Protein AF-A0AAW0WSC7-F1 (afdb_monomer_lite)

InterPro domains:
  IPR002641 Patatin-like phospholipase domain [PF01734] (6-49)
  IPR002641 Patatin-like phospholipase domain [PS51635] (1-52)
  IPR016035 Acyl transferase/acyl hydrolase/lysophospholipase [SSF52151] (2-75)
  IPR033562 Patatin-like phospholipase domain-containing protein [PTHR12406] (1-121)

Radius of gyration: 16.45 Å; chains: 1; bounding box: 35×34×40 Å

Secondary structure (DSSP, 8-state):
-----SSHHHHHHHHHHHT--BTTTBSS--EETTEE---GGGT-S----STT---B-SSSBSSSB-----S-EEEEEEETTEEEEEEHHHHHHHHHHHS---HHHHHHHHHHHHHHHHHHHHT-

Structure (mmCIF, N/CA/C/O backbone):
data_AF-A0AAW0WSC7-F1
#
_entry.id   AF-A0AAW0WSC7-F1
#
loop_
_atom_site.group_PDB
_atom_site.id
_atom_site.type_symbol
_atom_site.label_atom_id
_atom_site.label_alt_id
_atom_site.label_comp_id
_atom_site.label_asym_id
_atom_site.label_entity_id
_atom_site.label_seq_id
_atom_site.pdbx_PDB_ins_code
_atom_site.Cartn_x
_atom_site.Cartn_y
_atom_site.Cartn_z
_atom_site.occupancy
_atom_site.B_iso_or_equiv
_atom_site.auth_seq_id
_atom_site.auth_comp_id
_atom_site.auth_asym_id
_atom_site.auth_atom_id
_atom_site.pdbx_PDB_model_num
ATOM 1 N N . VAL A 1 1 ? 0.058 -4.475 17.454 1.00 79.00 1 VAL A N 1
ATOM 2 C CA . VAL A 1 1 ? -0.761 -5.148 16.422 1.00 79.00 1 VAL A CA 1
ATOM 3 C C . VAL A 1 1 ? -2.050 -5.590 17.089 1.00 79.00 1 VAL A C 1
ATOM 5 O O . VAL A 1 1 ? -1.967 -6.124 18.187 1.00 79.00 1 VAL A O 1
ATOM 8 N N . VAL A 1 2 ? -3.204 -5.282 16.497 1.00 88.19 2 VAL A N 1
ATOM 9 C CA . VAL A 1 2 ? -4.514 -5.774 16.956 1.00 88.19 2 VAL A CA 1
ATOM 10 C C . VAL A 1 2 ? -4.855 -6.972 16.081 1.00 88.19 2 VAL A C 1
ATOM 12 O O . VAL A 1 2 ? -4.827 -6.843 14.863 1.00 88.19 2 VAL A O 1
ATOM 15 N N . SER A 1 3 ? -5.104 -8.129 16.686 1.00 90.00 3 SER A N 1
ATOM 16 C CA . SER A 1 3 ? -5.342 -9.394 15.972 1.00 90.00 3 SER A CA 1
ATOM 17 C C . SER A 1 3 ? -6.642 -10.087 16.379 1.00 90.00 3 SER A C 1
ATOM 19 O O . SER A 1 3 ? -7.000 -11.104 15.797 1.00 90.00 3 SER A O 1
ATOM 21 N N . GLU A 1 4 ? -7.346 -9.548 17.372 1.00 94.31 4 GLU A N 1
ATOM 22 C CA . GLU A 1 4 ? -8.595 -10.089 17.898 1.00 94.31 4 GLU A CA 1
ATOM 23 C C . GLU A 1 4 ? -9.634 -8.971 17.985 1.00 94.31 4 GLU A C 1
ATOM 25 O O . GLU A 1 4 ? -9.323 -7.855 18.407 1.00 94.31 4 GLU A O 1
ATOM 30 N N . TYR A 1 5 ? -10.869 -9.284 17.596 1.00 96.25 5 TYR A N 1
ATOM 31 C CA . TYR A 1 5 ? -11.998 -8.356 17.570 1.00 96.25 5 TYR A CA 1
ATOM 32 C C . TYR A 1 5 ? -13.198 -9.033 18.225 1.00 96.25 5 TYR A C 1
ATOM 34 O O . TYR A 1 5 ? -13.501 -10.188 17.922 1.00 96.25 5 TYR A O 1
ATOM 42 N N . LYS A 1 6 ? -13.895 -8.333 19.122 1.00 95.56 6 LYS A N 1
ATOM 43 C CA . LYS A 1 6 ? -15.028 -8.903 19.869 1.00 95.56 6 LYS A CA 1
ATOM 44 C C . LYS A 1 6 ? -16.299 -8.953 19.034 1.00 95.56 6 LYS A C 1
ATOM 46 O O . LYS A 1 6 ? -17.161 -9.793 19.276 1.00 95.56 6 LYS A O 1
ATOM 51 N N . THR A 1 7 ? -16.437 -8.035 18.080 1.00 97.06 7 THR A N 1
ATOM 52 C CA . THR A 1 7 ? -17.612 -7.918 17.216 1.00 97.06 7 THR A CA 1
ATOM 53 C C . THR A 1 7 ? -17.212 -7.542 15.792 1.00 97.06 7 THR A C 1
ATOM 55 O O . THR A 1 7 ? -16.125 -7.015 15.543 1.00 97.06 7 THR A O 1
ATOM 58 N N . ARG A 1 8 ? -18.131 -7.770 14.846 1.00 96.88 8 ARG A N 1
ATOM 59 C CA . ARG A 1 8 ? -18.000 -7.276 13.468 1.00 96.88 8 ARG A CA 1
ATOM 60 C C . ARG A 1 8 ? -17.843 -5.753 13.428 1.00 96.88 8 ARG A C 1
ATOM 62 O O . ARG A 1 8 ? -17.050 -5.257 12.639 1.00 96.88 8 ARG A O 1
ATOM 69 N N . ASP A 1 9 ? -18.567 -5.030 14.276 1.00 96.56 9 ASP A N 1
ATOM 70 C CA . ASP A 1 9 ? -18.508 -3.566 14.308 1.00 96.56 9 ASP A CA 1
ATOM 71 C C . ASP A 1 9 ? -17.142 -3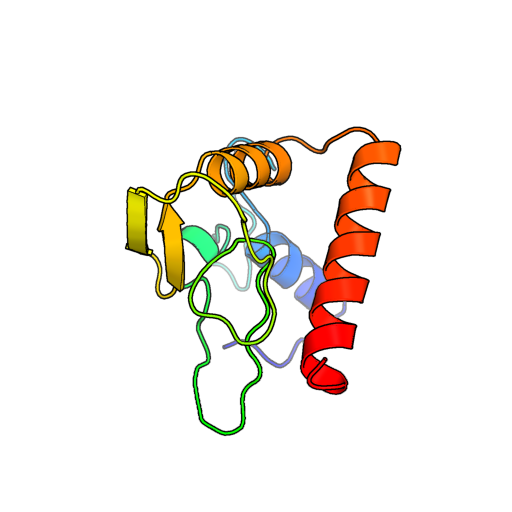.066 14.784 1.00 96.56 9 ASP A C 1
ATOM 73 O O . ASP A 1 9 ? -16.612 -2.113 14.219 1.00 96.56 9 ASP A O 1
ATOM 77 N N . GLU A 1 10 ? -16.530 -3.740 15.764 1.00 96.06 10 GLU A N 1
ATOM 78 C CA . GLU A 1 10 ? -15.169 -3.426 16.206 1.00 96.06 10 GLU A CA 1
ATOM 79 C C . GLU A 1 10 ? -14.149 -3.665 15.077 1.00 96.06 10 GLU A C 1
ATOM 81 O O . GLU A 1 10 ? -13.283 -2.822 14.846 1.00 96.06 10 GLU A O 1
ATOM 86 N N . LEU A 1 11 ? -14.284 -4.760 14.317 1.00 96.56 11 LEU A N 1
ATOM 87 C CA . LEU A 1 11 ? -13.452 -5.017 13.134 1.00 96.56 11 LEU A CA 1
ATOM 88 C C . LEU A 1 11 ? -13.624 -3.930 12.063 1.00 96.56 11 LEU A C 1
ATOM 90 O O . LEU A 1 11 ? -12.634 -3.424 11.539 1.00 96.56 11 LEU A O 1
ATOM 94 N N . LEU A 1 12 ? -14.864 -3.546 11.748 1.00 96.19 12 LEU A N 1
ATOM 95 C CA . LEU A 1 12 ? -15.139 -2.493 10.766 1.00 96.19 12 LEU A CA 1
ATOM 96 C C . LEU A 1 12 ? -14.562 -1.146 11.214 1.00 96.19 12 LEU A C 1
ATOM 98 O O . LEU A 1 12 ? -13.965 -0.442 10.404 1.00 96.19 12 LEU A O 1
ATOM 102 N N . GLN A 1 13 ? -14.675 -0.803 12.499 1.00 96.06 13 GLN A N 1
ATOM 103 C CA . GLN A 1 13 ? -14.050 0.400 13.054 1.00 96.06 13 GLN A CA 1
ATOM 104 C C . GLN A 1 13 ? -12.526 0.367 12.920 1.00 96.06 13 GLN A C 1
ATOM 106 O O . GLN A 1 13 ? -11.935 1.365 12.513 1.00 96.06 13 GLN A O 1
ATOM 111 N N . ALA A 1 14 ? -11.891 -0.772 13.213 1.00 96.00 14 ALA A N 1
ATOM 112 C CA . ALA A 1 14 ? -10.454 -0.932 13.019 1.00 96.00 14 ALA A CA 1
ATOM 113 C C . ALA A 1 14 ? -10.057 -0.763 11.546 1.00 96.00 14 ALA A C 1
ATOM 115 O O . ALA A 1 14 ? -9.113 -0.034 11.257 1.00 96.00 14 ALA A O 1
ATOM 116 N N . MET A 1 15 ? -10.800 -1.377 10.618 1.00 94.81 15 MET A N 1
ATOM 117 C CA . MET A 1 15 ? -10.550 -1.242 9.180 1.00 94.81 15 MET A CA 1
ATOM 118 C C . MET A 1 15 ? -10.684 0.204 8.705 1.00 94.81 15 MET A C 1
ATOM 120 O O . MET A 1 15 ? -9.798 0.684 8.006 1.00 94.81 15 MET A O 1
ATOM 124 N N . LEU A 1 16 ? -11.728 0.922 9.136 1.00 95.19 16 LEU A N 1
ATOM 125 C CA . LEU A 1 16 ? -11.887 2.345 8.826 1.00 95.19 16 LEU A CA 1
ATOM 126 C C . LEU A 1 16 ? -10.704 3.164 9.345 1.00 95.19 16 LEU A C 1
ATOM 128 O O . LEU A 1 16 ? -10.210 4.025 8.633 1.00 95.19 16 LEU A O 1
ATOM 132 N N . CYS A 1 17 ? -10.218 2.892 10.559 1.00 95.19 17 CYS A N 1
ATOM 133 C CA . CYS A 1 17 ? -9.015 3.535 11.087 1.00 95.19 17 CYS A CA 1
ATOM 134 C C . CYS A 1 17 ? -7.761 3.231 10.254 1.00 95.19 17 CYS A C 1
ATOM 136 O O . CYS A 1 17 ? -6.924 4.117 10.100 1.00 95.19 17 CYS A O 1
ATOM 138 N N . CYS A 1 18 ? -7.629 2.011 9.726 1.00 93.50 18 CYS A N 1
ATOM 139 C CA . CYS A 1 18 ? -6.472 1.594 8.937 1.00 93.50 18 CYS A CA 1
ATOM 140 C C . CYS A 1 18 ? -6.372 2.285 7.576 1.00 93.50 18 CYS A C 1
ATOM 142 O O . CYS A 1 18 ? -5.248 2.449 7.126 1.00 93.50 18 CYS A O 1
ATOM 144 N N . CYS A 1 19 ? -7.495 2.681 6.964 1.00 92.88 19 CYS A N 1
ATOM 145 C CA . CYS A 1 19 ? -7.541 3.294 5.630 1.00 92.88 19 CYS A CA 1
ATOM 146 C C . CYS A 1 19 ? -8.013 4.762 5.617 1.00 92.88 19 CYS A C 1
ATOM 148 O O . CYS A 1 19 ? -8.380 5.292 4.566 1.00 92.88 19 CYS A O 1
ATOM 150 N N . PHE A 1 20 ? -8.067 5.433 6.777 1.00 95.44 20 PHE A N 1
ATOM 151 C CA . PHE A 1 20 ? -8.546 6.816 6.851 1.00 95.44 20 PHE A CA 1
ATOM 152 C C . PHE A 1 20 ? -7.443 7.816 6.507 1.00 95.44 20 PHE A C 1
ATOM 154 O O . PHE A 1 20 ? -6.598 8.143 7.346 1.00 95.44 20 PHE A O 1
ATOM 161 N N . LEU A 1 21 ? -7.509 8.372 5.302 1.00 93.00 21 LEU A N 1
ATOM 162 C CA . LEU A 1 21 ? -6.628 9.436 4.835 1.00 93.00 21 LEU A CA 1
ATOM 163 C C . LEU A 1 21 ? -7.328 10.794 5.014 1.00 93.00 21 LEU A C 1
ATOM 165 O O . LEU A 1 21 ? -8.315 11.067 4.320 1.00 93.00 21 LEU A O 1
ATOM 169 N N . PRO A 1 22 ? -6.864 11.670 5.930 1.00 91.12 22 PRO A N 1
ATOM 170 C CA . PRO A 1 22 ? -7.465 12.987 6.116 1.00 91.12 22 PRO A CA 1
ATOM 171 C C . PRO A 1 22 ? -7.514 13.782 4.807 1.00 91.12 22 PRO A C 1
ATOM 173 O O . PRO A 1 22 ? -6.536 13.847 4.070 1.00 91.12 22 PRO A O 1
ATOM 176 N N . GLY A 1 23 ? -8.662 14.395 4.522 1.00 90.62 23 GLY A N 1
ATOM 177 C CA . GLY A 1 23 ? -8.904 15.135 3.279 1.00 90.62 23 GLY A CA 1
ATOM 178 C C . GLY A 1 23 ? -9.435 14.282 2.122 1.00 90.62 23 GLY A C 1
ATOM 179 O O . GLY A 1 23 ? -10.227 14.801 1.341 1.00 90.62 23 GLY A O 1
ATOM 180 N N . VAL A 1 24 ? -9.094 12.988 2.053 1.00 91.19 24 VAL A N 1
ATOM 181 C CA . VAL A 1 24 ? -9.675 12.039 1.081 1.00 91.19 24 VAL A CA 1
ATOM 182 C C . VAL A 1 24 ? -10.909 11.361 1.674 1.00 91.19 24 VAL A C 1
ATOM 184 O O . VAL A 1 24 ? -12.000 11.438 1.119 1.00 91.19 24 VAL A O 1
ATOM 187 N N . SER A 1 25 ? -10.761 10.743 2.847 1.00 92.06 25 SER A N 1
ATOM 188 C CA . SER A 1 25 ? -11.841 10.021 3.535 1.00 92.06 25 SER A CA 1
ATOM 189 C C . SER A 1 25 ? -12.770 10.947 4.335 1.00 92.06 25 SER A C 1
ATOM 191 O O . SER A 1 25 ? -13.878 10.559 4.699 1.00 92.06 25 SER A O 1
ATOM 193 N N . GLY A 1 26 ? -12.317 12.167 4.644 1.00 92.94 26 GLY A N 1
ATOM 194 C CA . GLY A 1 26 ? -13.033 13.163 5.447 1.00 92.94 26 GLY A CA 1
ATOM 195 C C . GLY A 1 26 ? -12.119 13.902 6.431 1.00 92.94 26 GLY A C 1
ATOM 196 O O . GLY A 1 26 ? -10.896 13.768 6.391 1.00 92.94 26 GLY A O 1
ATOM 197 N N . PHE A 1 27 ? -12.716 14.687 7.334 1.00 92.81 27 PHE A N 1
ATOM 198 C CA . PHE A 1 27 ? -11.979 15.504 8.318 1.00 92.81 27 PHE A CA 1
ATOM 199 C C . PHE A 1 27 ? -12.104 15.008 9.765 1.00 92.81 27 PHE A C 1
ATOM 201 O O . PHE A 1 27 ? -11.269 15.327 10.611 1.00 92.81 27 PHE A O 1
ATOM 208 N N . SER A 1 28 ? -13.134 14.218 10.067 1.00 94.44 28 SER A N 1
ATOM 209 C CA . SER A 1 28 ? -13.366 13.672 11.404 1.00 94.44 28 SER A CA 1
ATOM 210 C C . SER A 1 28 ? -12.705 12.306 11.535 1.00 94.44 28 SER A C 1
ATOM 212 O O . SER A 1 28 ? -13.216 11.324 11.005 1.00 94.44 28 SER A O 1
ATOM 214 N N . LEU A 1 29 ? -11.578 12.250 12.251 1.00 95.00 29 LEU A N 1
ATOM 215 C CA . LEU A 1 29 ? -10.831 11.005 12.441 1.00 95.00 29 LEU A CA 1
ATOM 216 C C . LEU A 1 29 ? -11.692 9.921 13.118 1.00 95.00 29 LEU A C 1
ATOM 218 O O . LEU A 1 29 ? -12.311 10.201 14.157 1.00 95.00 29 LEU A O 1
ATOM 222 N N . PRO A 1 30 ? -11.689 8.682 12.598 1.00 95.75 30 PRO A N 1
ATOM 223 C CA . PRO A 1 30 ? -12.374 7.565 13.224 1.00 95.75 30 PRO A CA 1
ATOM 224 C C . PRO A 1 30 ? -11.709 7.203 14.553 1.00 95.75 30 PRO A C 1
ATOM 226 O O . PRO A 1 30 ? -10.526 7.464 14.793 1.00 95.75 30 PRO A O 1
ATOM 229 N N . THR A 1 31 ? -12.503 6.609 15.442 1.00 95.88 31 THR A N 1
ATOM 230 C CA . THR A 1 31 ? -12.063 6.198 16.776 1.00 95.88 31 THR A CA 1
ATOM 231 C C . THR A 1 31 ? -12.133 4.687 16.908 1.00 95.88 31 THR A C 1
ATOM 233 O O . THR A 1 31 ? -13.166 4.088 16.623 1.00 95.88 31 THR A O 1
ATOM 236 N N . PHE A 1 32 ? -11.059 4.096 17.418 1.00 96.25 32 PHE A N 1
ATOM 237 C CA . PHE A 1 32 ? -10.983 2.690 17.784 1.00 96.25 32 PHE A CA 1
ATOM 238 C C . PHE A 1 32 ? -10.518 2.593 19.241 1.00 96.25 32 PHE A C 1
ATOM 240 O O . PHE A 1 32 ? -9.555 3.249 19.633 1.00 96.25 32 PHE A O 1
ATOM 247 N N . GLN A 1 33 ? -11.242 1.849 20.082 1.00 93.94 33 GLN A N 1
ATOM 248 C CA . GLN A 1 33 ? -10.913 1.667 21.509 1.00 93.94 33 GLN A CA 1
ATOM 249 C C . GLN A 1 33 ? -10.599 2.985 22.264 1.00 93.94 33 GLN A C 1
ATOM 251 O O . GLN A 1 33 ? -9.678 3.068 23.076 1.00 93.94 33 GLN A O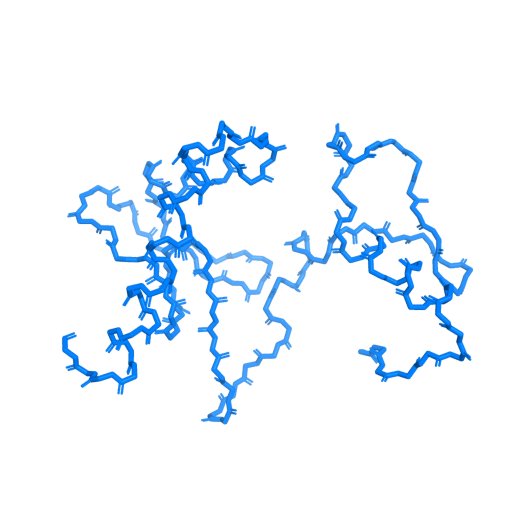 1
ATOM 256 N N . GLY A 1 34 ? -11.365 4.046 21.976 1.00 94.00 34 GLY A N 1
ATOM 257 C CA . GLY A 1 34 ? -11.243 5.356 22.631 1.00 94.00 34 GLY A CA 1
ATOM 258 C C . GLY A 1 34 ? -10.099 6.246 22.130 1.00 94.00 34 GLY A C 1
ATOM 259 O O . GLY A 1 34 ? -9.883 7.322 22.685 1.00 94.00 34 GLY A O 1
ATOM 260 N N . ARG A 1 35 ? -9.369 5.839 21.085 1.00 95.38 35 ARG A N 1
ATOM 261 C CA . ARG A 1 35 ? -8.293 6.626 20.466 1.00 95.38 35 ARG A CA 1
ATOM 262 C C . ARG A 1 35 ? -8.619 6.949 19.014 1.00 95.38 35 ARG A C 1
ATOM 264 O O . ARG A 1 35 ? -9.212 6.132 18.317 1.00 95.38 35 ARG A O 1
ATOM 271 N N . ARG A 1 36 ? -8.231 8.145 18.566 1.00 95.31 36 ARG A N 1
ATOM 272 C CA . ARG A 1 36 ? -8.376 8.569 17.167 1.00 95.31 36 ARG A CA 1
ATOM 273 C C . ARG A 1 36 ? -7.200 8.067 16.344 1.00 95.31 36 ARG A C 1
ATOM 275 O O . ARG A 1 36 ? -6.063 8.166 16.805 1.00 95.31 36 ARG A O 1
ATOM 282 N N . TYR A 1 37 ? -7.486 7.586 15.142 1.00 95.12 37 TYR A N 1
ATOM 283 C CA . TYR A 1 37 ? -6.486 7.036 14.233 1.00 95.12 37 TYR A CA 1
ATOM 284 C C . TYR A 1 37 ? -6.600 7.648 12.840 1.00 95.12 37 TYR A C 1
ATOM 286 O O . TYR A 1 37 ? -7.655 8.137 12.439 1.00 95.12 37 TYR A O 1
ATOM 294 N N . LEU A 1 38 ? -5.476 7.600 12.142 1.00 93.94 38 LEU A N 1
ATOM 295 C CA . LEU A 1 38 ? -5.295 7.893 10.729 1.00 93.94 38 LEU A CA 1
ATOM 296 C C . LEU A 1 38 ? -4.568 6.702 10.099 1.00 93.94 38 LEU A C 1
ATOM 298 O O . LEU A 1 38 ? -3.989 5.889 10.829 1.00 93.94 38 LEU A O 1
ATOM 302 N N . ASP A 1 39 ? -4.609 6.623 8.774 1.00 94.19 39 ASP A N 1
ATOM 303 C CA . ASP A 1 39 ? -3.979 5.565 7.989 1.00 94.19 39 ASP A CA 1
ATOM 304 C C . ASP A 1 39 ? -2.513 5.323 8.400 1.00 94.19 39 ASP A C 1
ATOM 306 O O . ASP A 1 39 ? -1.706 6.247 8.561 1.00 94.19 39 ASP A O 1
ATOM 310 N N . GLY A 1 40 ? -2.167 4.048 8.594 1.00 92.12 40 GLY A N 1
ATOM 311 C CA . GLY A 1 40 ? -0.856 3.635 9.095 1.00 92.12 40 GLY A CA 1
ATOM 312 C C . GLY A 1 40 ? 0.304 3.961 8.152 1.00 92.12 40 GLY A C 1
ATOM 313 O O . GLY A 1 40 ? 1.440 4.080 8.620 1.00 92.12 40 GLY A O 1
ATOM 314 N N . GLY A 1 41 ? 0.036 4.173 6.864 1.00 90.06 41 GLY A N 1
ATOM 315 C CA . GLY A 1 41 ? 1.024 4.457 5.831 1.00 90.06 41 GLY A CA 1
ATOM 316 C C . GLY A 1 41 ? 1.800 5.752 6.045 1.00 90.06 41 GLY A C 1
ATOM 317 O O . GLY A 1 41 ? 2.935 5.861 5.588 1.00 90.06 41 GLY A O 1
ATOM 318 N N . MET A 1 42 ? 1.265 6.687 6.837 1.00 84.62 42 MET A N 1
ATOM 319 C CA . MET A 1 42 ? 1.968 7.909 7.256 1.00 84.62 42 MET A CA 1
ATOM 320 C C . MET A 1 42 ? 2.909 7.708 8.458 1.00 84.62 42 MET A C 1
ATOM 322 O O . MET A 1 42 ? 3.477 8.671 8.973 1.00 84.62 42 MET A O 1
ATOM 326 N N . SER A 1 43 ? 3.058 6.480 8.962 1.00 90.75 43 SER A N 1
ATOM 327 C CA . SER A 1 43 ? 3.912 6.184 10.120 1.00 90.75 43 SER A CA 1
ATOM 328 C C . SER A 1 43 ? 4.746 4.918 9.936 1.00 90.75 43 SER A C 1
ATOM 330 O O . SER A 1 43 ? 5.965 4.957 10.094 1.00 90.75 43 SER A O 1
ATOM 332 N N . ASN A 1 44 ? 4.112 3.802 9.582 1.00 90.75 44 ASN A N 1
ATOM 333 C CA . ASN A 1 44 ? 4.741 2.498 9.433 1.00 90.75 44 ASN A CA 1
ATOM 334 C C . ASN A 1 44 ? 3.951 1.661 8.414 1.00 90.75 44 ASN A C 1
ATOM 336 O O . ASN A 1 44 ? 3.110 0.848 8.798 1.00 90.75 44 ASN A O 1
ATOM 340 N N . ASN A 1 45 ? 4.213 1.882 7.124 1.00 91.25 45 ASN A N 1
ATOM 341 C CA . ASN A 1 45 ? 3.469 1.256 6.028 1.00 91.25 45 ASN A CA 1
ATOM 342 C C . ASN A 1 45 ? 3.794 -0.237 5.859 1.00 91.25 45 ASN A C 1
ATOM 344 O O . ASN A 1 45 ? 2.959 -1.006 5.402 1.00 91.25 45 ASN A O 1
ATOM 348 N N . MET A 1 46 ? 4.996 -0.662 6.267 1.00 89.75 46 MET A N 1
ATOM 349 C CA . MET A 1 46 ? 5.452 -2.057 6.192 1.00 89.75 46 MET A CA 1
ATOM 350 C C . MET A 1 46 ? 5.919 -2.565 7.562 1.00 89.75 46 MET A C 1
ATOM 352 O O . MET A 1 46 ? 7.117 -2.742 7.794 1.00 89.75 46 MET A O 1
ATOM 356 N N . PRO A 1 47 ? 4.989 -2.800 8.505 1.00 86.31 47 PRO A N 1
ATOM 357 C CA . PRO A 1 47 ? 5.312 -3.091 9.901 1.00 86.31 47 PRO A CA 1
ATOM 358 C C . PRO A 1 47 ? 5.958 -4.462 10.138 1.00 86.31 47 PRO A C 1
ATOM 360 O O . PRO A 1 47 ? 6.497 -4.688 11.221 1.00 86.31 47 PRO A O 1
ATOM 363 N N . LEU A 1 48 ? 5.905 -5.374 9.164 1.00 85.25 48 LEU A N 1
ATOM 364 C CA . LEU A 1 48 ? 6.442 -6.730 9.259 1.00 85.25 48 LEU A CA 1
ATOM 365 C C . LEU A 1 48 ? 7.471 -6.959 8.149 1.00 85.25 48 LEU A C 1
ATOM 367 O O . LEU A 1 48 ? 7.162 -6.784 6.974 1.00 85.25 48 LEU A O 1
ATOM 371 N N . LYS A 1 49 ? 8.682 -7.376 8.529 1.00 82.12 49 LYS A N 1
ATOM 372 C CA . LYS A 1 49 ? 9.764 -7.787 7.623 1.00 82.12 49 LYS A CA 1
ATOM 373 C C . LYS A 1 49 ? 10.471 -9.002 8.222 1.00 82.12 49 LYS A C 1
ATOM 375 O O . LYS A 1 49 ? 10.655 -9.057 9.439 1.00 82.12 49 LYS A O 1
ATOM 380 N N . GLY A 1 50 ? 10.848 -9.976 7.399 1.00 87.12 50 GLY A N 1
ATOM 381 C CA . GLY A 1 50 ? 11.535 -11.181 7.861 1.00 87.12 50 GLY A CA 1
ATOM 382 C C . GLY A 1 50 ? 11.643 -12.260 6.782 1.00 87.12 50 GLY A C 1
ATOM 383 O O . GLY A 1 50 ? 10.978 -12.156 5.759 1.00 87.12 50 GLY A O 1
ATOM 384 N N . PRO A 1 51 ? 12.443 -13.316 7.017 1.00 88.75 51 PRO A N 1
ATOM 385 C CA . PRO A 1 51 ? 12.734 -14.349 6.015 1.00 88.75 51 PRO A CA 1
ATOM 386 C C . PRO A 1 51 ? 11.516 -15.192 5.606 1.00 88.75 51 PRO A C 1
ATOM 388 O O . PRO A 1 51 ? 11.539 -15.824 4.558 1.00 88.75 51 PRO A O 1
ATOM 391 N N . ASN A 1 52 ? 10.457 -15.197 6.421 1.00 92.50 52 ASN A N 1
ATOM 392 C CA . ASN A 1 52 ? 9.218 -15.938 6.165 1.00 92.50 52 ASN A CA 1
ATOM 393 C C . ASN A 1 52 ? 8.044 -15.002 5.828 1.00 92.50 52 ASN A C 1
ATOM 395 O O . ASN A 1 52 ? 6.886 -15.404 5.941 1.00 92.50 52 ASN A O 1
ATOM 399 N N . THR A 1 53 ? 8.328 -13.744 5.492 1.00 93.00 53 THR A N 1
ATOM 400 C CA . THR A 1 53 ? 7.316 -12.729 5.199 1.00 93.00 53 THR A CA 1
ATOM 401 C C . THR A 1 53 ? 7.461 -12.303 3.751 1.00 93.00 53 THR A C 1
ATOM 403 O O . THR A 1 53 ? 8.510 -11.798 3.373 1.00 93.00 53 THR A O 1
ATOM 406 N N . LEU A 1 54 ? 6.392 -12.468 2.977 1.00 94.31 54 LEU A N 1
ATOM 407 C CA . LEU A 1 54 ? 6.303 -11.962 1.613 1.00 94.31 54 LEU A CA 1
ATOM 408 C C . LEU A 1 54 ? 5.831 -10.505 1.633 1.00 94.31 54 LEU A C 1
ATOM 410 O O . LEU A 1 54 ? 4.796 -10.198 2.231 1.00 94.31 54 LEU A O 1
ATOM 414 N N . SER A 1 55 ? 6.577 -9.617 0.987 1.00 94.69 55 SER A N 1
ATOM 415 C CA . SER A 1 55 ? 6.237 -8.203 0.846 1.00 94.69 55 SER A CA 1
ATOM 416 C C . SER A 1 55 ? 5.586 -7.914 -0.507 1.00 94.69 55 SER A C 1
ATOM 418 O O . SER A 1 55 ? 6.084 -8.313 -1.554 1.00 94.69 55 SER A O 1
ATOM 420 N N . ILE A 1 56 ? 4.450 -7.217 -0.480 1.00 95.31 56 ILE A N 1
ATOM 421 C CA . ILE A 1 56 ? 3.681 -6.872 -1.679 1.00 95.31 56 ILE A CA 1
ATOM 422 C C . ILE A 1 56 ? 3.405 -5.378 -1.641 1.00 95.31 56 ILE A C 1
ATOM 424 O O . ILE A 1 56 ? 2.960 -4.866 -0.611 1.00 95.31 56 ILE A O 1
ATOM 428 N N . ASN A 1 57 ? 3.654 -4.683 -2.747 1.00 94.69 57 ASN A N 1
ATOM 429 C CA . ASN A 1 57 ? 3.387 -3.258 -2.841 1.00 94.69 57 ASN A CA 1
ATOM 430 C C . ASN A 1 57 ? 2.879 -2.867 -4.233 1.00 94.69 57 ASN A C 1
ATOM 432 O O . ASN A 1 57 ? 3.339 -3.384 -5.243 1.00 94.69 57 ASN A O 1
ATOM 436 N N . ALA A 1 58 ? 1.932 -1.929 -4.281 1.00 93.81 58 ALA A N 1
ATOM 437 C CA . ALA A 1 58 ? 1.432 -1.366 -5.533 1.00 93.81 58 ALA A CA 1
ATOM 438 C C . ALA A 1 58 ? 2.411 -0.356 -6.160 1.00 93.81 58 ALA A C 1
ATOM 440 O O . ALA A 1 58 ? 2.223 0.050 -7.301 1.00 93.81 58 ALA A O 1
ATOM 441 N N . PHE A 1 59 ? 3.432 0.067 -5.416 1.00 94.62 59 PHE A N 1
ATOM 442 C CA . PHE A 1 59 ? 4.488 0.969 -5.862 1.00 94.62 59 PHE A CA 1
ATOM 443 C C . PHE A 1 59 ? 5.777 0.197 -6.139 1.00 94.62 59 PHE A C 1
ATOM 445 O O . PHE A 1 59 ? 6.124 -0.703 -5.375 1.00 94.62 59 PHE A O 1
ATOM 452 N N . ALA A 1 60 ? 6.515 0.595 -7.175 1.00 94.94 60 ALA A N 1
ATOM 453 C CA . ALA A 1 60 ? 7.848 0.065 -7.444 1.00 94.94 60 ALA A CA 1
ATOM 454 C C . ALA A 1 60 ? 8.809 0.416 -6.293 1.00 94.94 60 ALA A C 1
ATOM 456 O O . ALA A 1 60 ? 8.773 1.535 -5.765 1.00 94.94 60 ALA A O 1
ATOM 457 N N . GLY A 1 61 ? 9.661 -0.520 -5.881 1.00 93.81 61 GLY A N 1
ATOM 458 C CA . GLY A 1 61 ? 10.554 -0.340 -4.736 1.00 93.81 61 GLY A CA 1
ATOM 459 C C . GLY A 1 61 ? 11.246 -1.629 -4.313 1.00 93.81 61 GLY A C 1
ATOM 460 O O . GLY A 1 61 ? 11.354 -2.576 -5.085 1.00 93.81 61 GLY A O 1
ATOM 461 N N . GLU A 1 62 ? 11.695 -1.677 -3.060 1.00 92.81 62 GLU A N 1
ATOM 462 C CA . GLU A 1 62 ? 12.350 -2.863 -2.494 1.00 92.81 62 GLU A CA 1
ATOM 463 C C . GLU A 1 62 ? 11.316 -3.810 -1.864 1.00 92.81 62 GLU A C 1
ATOM 465 O O . GLU A 1 62 ? 11.187 -3.891 -0.636 1.00 92.81 62 GLU A O 1
ATOM 470 N N . PHE A 1 63 ? 10.558 -4.510 -2.712 1.00 94.06 63 PHE A N 1
ATOM 471 C CA . PHE A 1 63 ? 9.560 -5.507 -2.308 1.00 94.06 63 PHE A CA 1
ATOM 472 C C . PHE A 1 63 ? 9.702 -6.791 -3.127 1.00 94.06 63 PHE A C 1
ATOM 474 O O . PHE A 1 63 ? 10.274 -6.784 -4.212 1.00 94.06 63 PHE A O 1
ATOM 481 N N . ASP A 1 64 ? 9.168 -7.894 -2.608 1.00 94.56 64 ASP A N 1
ATOM 482 C CA . ASP A 1 64 ? 9.177 -9.184 -3.303 1.00 94.56 64 ASP A CA 1
ATOM 483 C C . ASP A 1 64 ? 8.257 -9.163 -4.532 1.00 94.56 64 ASP A C 1
ATOM 485 O O . ASP A 1 64 ? 8.608 -9.686 -5.585 1.00 94.56 64 ASP A O 1
ATOM 489 N N . ILE A 1 65 ? 7.075 -8.554 -4.388 1.00 96.25 65 ILE A N 1
ATOM 490 C CA . ILE A 1 65 ? 6.089 -8.383 -5.458 1.00 96.25 65 ILE A CA 1
ATOM 491 C C . ILE A 1 65 ? 5.732 -6.902 -5.555 1.00 96.25 65 ILE A C 1
ATOM 493 O O . ILE A 1 65 ? 5.055 -6.356 -4.678 1.00 96.25 65 ILE A O 1
ATOM 497 N N . CYS A 1 66 ? 6.165 -6.259 -6.630 1.00 95.56 66 CYS A N 1
ATOM 498 C CA . CYS A 1 66 ? 5.796 -4.894 -6.979 1.00 95.56 66 CYS A CA 1
ATOM 499 C C . CYS A 1 66 ? 5.995 -4.653 -8.482 1.00 95.56 66 CYS A C 1
ATOM 501 O O . CYS A 1 66 ? 6.684 -5.447 -9.126 1.00 95.56 66 CYS A O 1
ATOM 503 N N . PRO A 1 67 ? 5.458 -3.551 -9.033 1.00 94.88 67 PRO A N 1
ATOM 504 C CA . PRO A 1 67 ? 5.709 -3.187 -10.420 1.00 94.88 67 PRO A CA 1
ATOM 505 C C . PRO A 1 67 ? 7.201 -2.993 -10.711 1.00 94.88 67 PRO A C 1
ATOM 507 O O . PRO A 1 67 ? 7.934 -2.430 -9.893 1.00 94.88 67 PRO A O 1
ATOM 510 N N . GLU A 1 68 ? 7.623 -3.390 -11.909 1.00 88.06 68 GLU A N 1
ATOM 511 C CA . GLU A 1 68 ? 8.940 -3.082 -12.467 1.00 88.06 68 GLU A CA 1
ATOM 512 C C . GLU A 1 68 ? 8.796 -1.932 -13.471 1.00 88.06 68 GLU A C 1
ATOM 514 O O . GLU A 1 68 ? 8.238 -2.101 -14.554 1.00 88.06 68 GLU A O 1
ATOM 519 N N . ASP A 1 69 ? 9.249 -0.737 -13.089 1.00 84.56 69 ASP A N 1
ATOM 520 C CA . ASP A 1 69 ? 9.175 0.445 -13.952 1.00 84.56 69 ASP A CA 1
ATOM 521 C C . ASP A 1 69 ? 10.379 0.495 -14.906 1.00 84.56 69 ASP A C 1
ATOM 523 O O . ASP A 1 69 ? 11.531 0.505 -14.470 1.00 84.56 69 ASP A O 1
ATOM 527 N N . ASP A 1 70 ? 10.118 0.577 -16.212 1.00 68.12 70 ASP A N 1
ATOM 528 C CA . ASP A 1 70 ? 11.156 0.474 -17.248 1.00 68.12 70 ASP A CA 1
ATOM 529 C C . ASP A 1 70 ? 11.992 1.761 -17.447 1.00 68.12 70 ASP A C 1
ATOM 531 O O . ASP A 1 70 ? 13.081 1.706 -18.029 1.00 68.12 70 ASP A O 1
ATOM 535 N N . ILE A 1 71 ? 11.499 2.951 -17.058 1.00 62.31 71 ILE A N 1
ATOM 536 C CA . ILE A 1 71 ? 12.037 4.229 -17.568 1.00 62.31 71 ILE A CA 1
ATOM 537 C C . ILE A 1 71 ? 11.986 5.347 -16.503 1.00 62.31 71 ILE A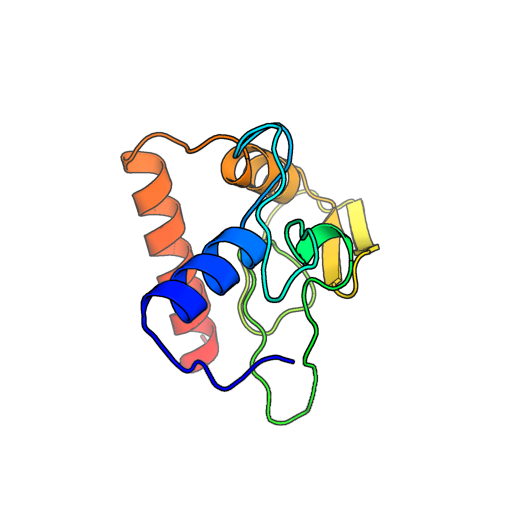 C 1
ATOM 539 O O . ILE A 1 71 ? 10.927 5.691 -16.011 1.00 62.31 71 ILE A O 1
ATOM 543 N N . GLN A 1 72 ? 13.134 5.983 -16.216 1.00 71.62 72 GLN A N 1
ATOM 544 C CA . GLN A 1 72 ? 13.292 7.190 -15.368 1.00 71.62 72 GLN A CA 1
ATOM 545 C C . GLN A 1 72 ? 13.030 7.034 -13.853 1.00 71.62 72 GLN A C 1
ATOM 547 O O . GLN A 1 72 ? 12.236 7.769 -13.264 1.00 71.62 72 GLN A O 1
ATOM 552 N N . SER A 1 73 ? 13.810 6.175 -13.187 1.00 82.56 73 SER A N 1
ATOM 553 C CA . SER A 1 73 ? 14.016 6.296 -11.736 1.00 82.56 73 SER A CA 1
ATOM 554 C C . SER A 1 73 ? 15.076 7.361 -11.406 1.00 82.56 73 SER A C 1
ATOM 556 O O . SER A 1 73 ? 16.138 7.433 -12.029 1.00 82.56 73 SER A O 1
ATOM 558 N N . TYR A 1 74 ? 14.790 8.178 -10.393 1.00 87.12 74 TYR A N 1
ATOM 559 C CA . TYR A 1 74 ? 15.718 9.104 -9.738 1.00 87.12 74 TYR A CA 1
ATOM 560 C C . TYR A 1 74 ? 16.431 8.466 -8.527 1.00 87.12 74 TYR A C 1
ATOM 562 O O . TYR A 1 74 ? 17.177 9.149 -7.823 1.00 87.12 74 TYR A O 1
ATOM 570 N N . GLY A 1 75 ? 16.219 7.167 -8.300 1.00 87.94 75 GLY A N 1
ATOM 571 C CA . GLY A 1 75 ? 16.774 6.371 -7.209 1.00 87.94 75 GLY A CA 1
ATOM 572 C C . GLY A 1 75 ? 15.769 6.076 -6.087 1.00 87.94 75 GLY A C 1
ATOM 573 O O . GLY A 1 75 ? 14.701 6.694 -6.017 1.00 87.94 75 GLY A O 1
ATOM 574 N N . PRO A 1 76 ? 16.114 5.154 -5.173 1.00 92.69 76 PRO A N 1
ATOM 575 C CA . PRO A 1 76 ? 15.243 4.768 -4.074 1.00 92.69 76 PRO A CA 1
ATOM 576 C C . PRO A 1 76 ? 15.161 5.858 -2.999 1.00 92.69 76 PRO A C 1
ATOM 578 O O . PRO A 1 76 ? 16.138 6.545 -2.686 1.00 92.69 76 PRO A O 1
ATOM 581 N N . THR A 1 77 ? 13.994 5.981 -2.370 1.00 92.81 77 THR A N 1
ATOM 582 C CA . THR A 1 77 ? 13.777 6.793 -1.171 1.00 92.81 77 THR A CA 1
ATOM 583 C C . THR A 1 77 ? 13.138 5.958 -0.073 1.00 92.81 77 THR A C 1
ATOM 585 O O . THR A 1 77 ? 12.231 5.167 -0.326 1.00 92.81 77 THR A O 1
ATOM 588 N N . THR A 1 78 ? 13.579 6.158 1.167 1.00 93.94 78 THR A N 1
ATOM 589 C CA . THR A 1 78 ? 13.045 5.437 2.326 1.00 93.94 78 THR A CA 1
ATOM 590 C C . THR A 1 78 ? 12.275 6.388 3.230 1.00 93.94 78 THR A C 1
ATOM 592 O O . THR A 1 78 ? 12.830 7.344 3.770 1.00 93.94 78 THR A O 1
ATOM 595 N N . ALA A 1 79 ? 10.997 6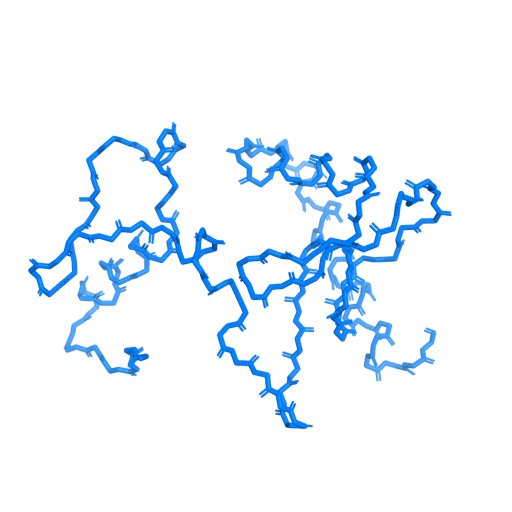.096 3.447 1.00 91.12 79 ALA A N 1
ATOM 596 C CA . ALA A 1 79 ? 10.129 6.823 4.368 1.00 91.12 79 ALA A CA 1
ATOM 597 C C . ALA A 1 79 ? 9.071 5.873 4.942 1.00 91.12 79 ALA A C 1
ATOM 599 O O . ALA A 1 79 ? 8.743 4.868 4.323 1.00 91.12 79 ALA A O 1
ATOM 600 N N . PHE A 1 80 ? 8.540 6.162 6.134 1.00 92.81 80 PHE A N 1
ATOM 601 C CA . PHE A 1 80 ? 7.439 5.395 6.752 1.00 92.81 80 PHE A CA 1
ATOM 602 C C . PHE A 1 80 ? 7.640 3.864 6.753 1.00 92.81 80 PHE A C 1
ATOM 604 O O . PHE A 1 80 ? 6.698 3.095 6.575 1.00 92.81 80 PHE A O 1
ATOM 611 N N . ASN A 1 81 ? 8.886 3.424 6.960 1.00 92.19 81 ASN A N 1
ATOM 612 C CA . ASN A 1 81 ? 9.319 2.023 6.961 1.00 92.19 81 ASN A CA 1
ATOM 613 C C . ASN A 1 81 ? 9.190 1.271 5.614 1.00 92.19 81 ASN A C 1
ATOM 615 O O . ASN A 1 81 ? 9.162 0.041 5.585 1.00 92.19 81 ASN A O 1
ATOM 619 N N . GLN A 1 82 ? 9.188 1.978 4.489 1.00 92.50 82 GLN A N 1
ATOM 620 C CA . GLN A 1 82 ? 9.219 1.395 3.145 1.00 92.50 82 GLN A CA 1
ATOM 621 C C . GLN A 1 82 ? 10.252 2.107 2.263 1.00 92.50 82 GLN A C 1
ATOM 623 O O . GLN A 1 82 ? 10.520 3.290 2.476 1.00 92.50 82 GLN A O 1
ATOM 628 N N . THR A 1 83 ? 10.823 1.386 1.296 1.00 93.88 83 THR A N 1
ATOM 629 C CA . THR A 1 83 ? 11.708 1.950 0.268 1.00 93.88 83 THR A CA 1
ATOM 630 C C . THR A 1 83 ? 10.973 1.918 -1.066 1.00 93.88 83 THR A C 1
ATOM 632 O O . THR A 1 83 ? 10.565 0.847 -1.509 1.00 93.88 83 THR A O 1
ATOM 635 N N . LEU A 1 84 ? 10.782 3.083 -1.677 1.00 94.31 84 LEU A N 1
ATOM 636 C CA . LEU A 1 84 ? 10.080 3.256 -2.949 1.00 94.31 84 LEU A CA 1
ATOM 637 C C . LEU A 1 84 ? 11.032 3.849 -3.980 1.00 94.31 84 LEU A C 1
ATOM 639 O O . LEU A 1 84 ? 11.858 4.695 -3.640 1.00 94.31 84 LEU A O 1
ATOM 643 N N . GLU A 1 85 ? 10.872 3.465 -5.238 1.00 94.38 85 GLU A N 1
ATOM 644 C CA . GLU A 1 85 ? 11.556 4.130 -6.343 1.00 94.38 85 GLU A CA 1
ATOM 645 C C . GLU A 1 85 ? 10.959 5.520 -6.575 1.00 94.38 85 GLU A C 1
ATOM 647 O O . GLU A 1 85 ? 9.739 5.692 -6.668 1.00 94.38 85 GLU A O 1
ATOM 652 N N . MET A 1 86 ? 11.817 6.534 -6.685 1.00 92.50 86 MET A N 1
ATOM 653 C CA . MET A 1 86 ? 11.387 7.862 -7.106 1.00 92.50 86 MET A CA 1
ATOM 654 C C . MET A 1 86 ? 11.252 7.871 -8.627 1.00 92.50 86 MET A C 1
ATOM 656 O O . MET A 1 86 ? 12.224 8.125 -9.328 1.00 92.50 86 MET A O 1
ATOM 660 N N . SER A 1 87 ? 10.053 7.600 -9.137 1.00 93.19 87 SER A N 1
ATOM 661 C CA . SER A 1 87 ? 9.735 7.584 -10.573 1.00 93.19 87 SER A CA 1
ATOM 662 C C . SER A 1 87 ? 8.461 8.379 -10.873 1.00 93.19 87 SER A C 1
ATOM 664 O O . SER A 1 87 ? 7.638 8.636 -9.986 1.00 93.19 87 SER A O 1
ATOM 666 N N . ASN A 1 88 ? 8.279 8.776 -12.135 1.00 92.38 88 ASN A N 1
ATOM 667 C CA . ASN A 1 88 ? 7.036 9.422 -12.574 1.00 92.38 88 ASN A CA 1
ATOM 668 C C . ASN A 1 88 ? 5.849 8.452 -12.485 1.00 92.38 88 ASN A C 1
ATOM 670 O O . ASN A 1 88 ? 4.726 8.854 -12.181 1.00 92.38 88 ASN A O 1
ATOM 674 N N . GLU A 1 89 ? 6.112 7.170 -12.698 1.00 93.31 89 GLU A N 1
ATOM 675 C CA . GLU A 1 89 ? 5.179 6.063 -12.591 1.00 93.31 89 GLU A CA 1
ATOM 676 C C . GLU A 1 89 ? 4.675 5.937 -11.150 1.00 93.31 89 GLU A C 1
ATOM 678 O O . GLU A 1 89 ? 3.466 5.969 -10.924 1.00 93.31 89 GLU A O 1
ATOM 683 N N . ASN A 1 90 ? 5.561 5.916 -10.150 1.00 93.94 90 ASN A N 1
ATOM 684 C CA . ASN A 1 90 ? 5.150 5.901 -8.745 1.00 93.94 90 ASN A CA 1
ATOM 685 C C . ASN A 1 90 ? 4.439 7.185 -8.311 1.00 93.94 90 ASN A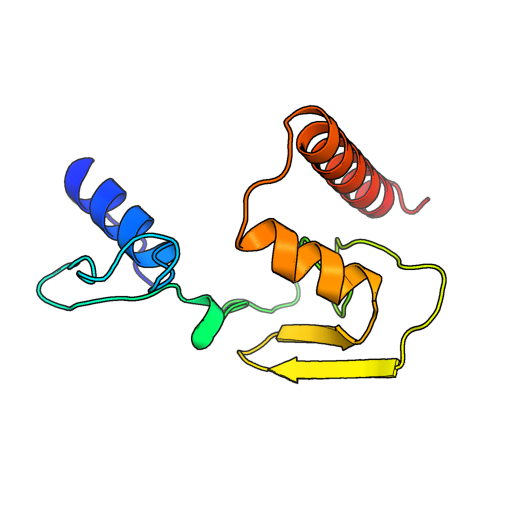 C 1
ATOM 687 O O . ASN A 1 90 ? 3.480 7.111 -7.542 1.00 93.94 90 ASN A O 1
ATOM 691 N N . LEU A 1 91 ? 4.837 8.352 -8.829 1.00 92.69 91 LEU A N 1
ATOM 692 C CA . LEU A 1 91 ? 4.098 9.598 -8.599 1.00 92.69 91 LEU A CA 1
ATOM 693 C C . LEU A 1 91 ? 2.673 9.524 -9.166 1.00 92.69 91 LEU A C 1
ATOM 695 O O . LEU A 1 91 ? 1.722 9.925 -8.491 1.00 92.69 91 LEU A O 1
ATOM 699 N N . ARG A 1 92 ? 2.502 8.961 -10.370 1.00 92.50 92 ARG A N 1
ATOM 700 C CA . ARG A 1 92 ? 1.182 8.700 -10.960 1.00 92.50 92 ARG A CA 1
ATOM 701 C C . ARG A 1 92 ? 0.379 7.732 -10.090 1.00 92.50 92 ARG A C 1
ATOM 703 O O . ARG A 1 92 ? -0.758 8.045 -9.748 1.00 92.50 92 ARG A O 1
ATOM 710 N N . ARG A 1 93 ? 0.957 6.596 -9.687 1.00 93.50 93 ARG A N 1
ATOM 711 C CA . ARG A 1 93 ? 0.294 5.623 -8.795 1.00 93.50 93 ARG A CA 1
ATOM 712 C C . ARG A 1 93 ? -0.127 6.260 -7.474 1.00 93.50 93 ARG A C 1
ATOM 714 O O . ARG A 1 93 ? -1.210 5.975 -6.979 1.00 93.50 93 ARG A O 1
ATOM 721 N N . PHE A 1 94 ? 0.688 7.164 -6.931 1.00 92.75 94 PHE A N 1
ATOM 722 C CA . PHE A 1 94 ? 0.401 7.824 -5.659 1.00 92.75 94 PHE A CA 1
ATOM 723 C C . PHE A 1 94 ? -0.800 8.753 -5.792 1.00 92.75 94 PHE A C 1
ATOM 725 O O . PHE A 1 94 ? -1.696 8.739 -4.953 1.00 92.75 94 PHE A O 1
ATOM 732 N N . TYR A 1 95 ? -0.855 9.515 -6.885 1.00 93.31 95 TYR A N 1
ATOM 733 C CA . TYR A 1 95 ? -2.015 10.335 -7.203 1.00 93.31 95 TYR A CA 1
ATOM 734 C C . TYR A 1 95 ? -3.294 9.492 -7.335 1.00 93.31 95 TYR A C 1
ATOM 736 O O . TYR A 1 95 ? -4.314 9.828 -6.736 1.00 93.31 95 TYR A O 1
ATOM 744 N N . LEU A 1 96 ? -3.222 8.365 -8.047 1.00 92.50 96 LEU A N 1
ATOM 745 C CA . LEU A 1 96 ? -4.360 7.467 -8.276 1.00 92.50 96 LEU A CA 1
ATOM 746 C C . LEU A 1 96 ? -4.792 6.687 -7.024 1.00 92.50 96 LEU A C 1
ATOM 748 O O . LEU A 1 96 ? -5.946 6.287 -6.906 1.00 92.50 96 LEU A O 1
ATOM 752 N N . ALA A 1 97 ? -3.893 6.508 -6.055 1.00 90.38 97 ALA A N 1
ATOM 753 C CA . ALA A 1 97 ? -4.238 5.962 -4.744 1.00 90.38 97 ALA A CA 1
ATOM 754 C C . ALA A 1 97 ? -5.066 6.948 -3.897 1.00 90.38 97 ALA A C 1
ATOM 756 O O . ALA A 1 97 ? -5.839 6.526 -3.039 1.00 90.38 97 ALA A O 1
ATOM 757 N N . LEU A 1 98 ? -4.915 8.259 -4.128 1.00 91.19 98 LEU A N 1
ATOM 758 C CA . LEU A 1 98 ? -5.685 9.304 -3.444 1.00 91.19 98 LEU A CA 1
ATOM 759 C C . LEU A 1 98 ? -6.989 9.640 -4.172 1.00 91.19 98 LEU A C 1
ATOM 761 O O . LEU A 1 98 ? -7.997 9.934 -3.529 1.00 91.19 98 LEU A O 1
ATOM 765 N N . VAL A 1 99 ? -6.959 9.628 -5.505 1.00 89.50 99 VAL A N 1
ATOM 766 C CA . VAL A 1 99 ? -8.098 9.943 -6.368 1.00 89.50 99 VAL A CA 1
ATOM 767 C C . VAL A 1 99 ? -8.422 8.703 -7.197 1.00 89.50 99 VAL A C 1
ATOM 769 O O . VAL A 1 99 ? -7.671 8.407 -8.126 1.00 89.50 99 VAL A O 1
ATOM 772 N N . PRO A 1 100 ? -9.520 7.987 -6.884 1.00 83.19 100 PRO A N 1
ATOM 773 C CA . PRO A 1 100 ? -9.874 6.764 -7.589 1.00 83.19 100 PRO A CA 1
ATOM 774 C C . PRO A 1 100 ? -9.959 6.997 -9.106 1.00 83.19 100 PRO A C 1
ATOM 776 O O . PRO A 1 100 ? -10.691 7.901 -9.526 1.00 83.19 100 PRO A O 1
ATOM 779 N N . PRO A 1 101 ? -9.226 6.219 -9.920 1.00 89.81 101 PRO A N 1
ATOM 780 C CA . PRO A 1 101 ? -9.295 6.326 -11.370 1.00 89.81 101 PRO A CA 1
ATOM 781 C C . PRO A 1 101 ? -10.610 5.766 -11.926 1.00 89.81 101 PRO A C 1
ATOM 783 O O . PRO A 1 101 ? -11.438 5.203 -11.203 1.00 89.81 101 PRO A O 1
ATOM 786 N N . GLU A 1 102 ? -10.800 5.914 -13.237 1.00 94.06 102 GLU A N 1
ATOM 787 C CA . GLU A 1 102 ? -11.909 5.275 -13.945 1.00 94.06 102 GLU A CA 1
ATOM 788 C C . GLU A 1 102 ? -11.803 3.737 -13.874 1.00 94.06 102 GLU A C 1
ATOM 790 O O . GLU A 1 102 ? -10.697 3.201 -13.751 1.00 94.06 102 GLU A O 1
ATOM 795 N N . PRO A 1 103 ? -12.930 3.002 -13.962 1.00 94.38 103 PRO A N 1
ATOM 796 C CA . PRO A 1 103 ? -12.936 1.541 -13.848 1.00 94.38 103 PRO A CA 1
ATOM 797 C C . PRO A 1 103 ? -11.956 0.829 -14.788 1.00 94.38 103 PRO A C 1
ATOM 799 O O . PRO A 1 103 ? -11.263 -0.086 -14.357 1.00 94.38 103 PRO A O 1
ATOM 802 N N . ASP A 1 104 ? -11.834 1.298 -16.030 1.00 95.19 104 ASP A N 1
ATOM 803 C CA . ASP A 1 104 ? -10.930 0.704 -17.021 1.00 95.19 104 ASP A CA 1
ATOM 804 C C . ASP A 1 104 ? -9.460 0.777 -16.574 1.00 95.19 104 ASP A C 1
ATOM 806 O O . ASP A 1 104 ? -8.674 -0.137 -16.814 1.00 95.19 104 ASP A O 1
ATOM 810 N N . GLU A 1 105 ? -9.072 1.847 -15.878 1.00 92.12 105 GLU A N 1
ATOM 811 C CA . GLU A 1 105 ? -7.726 1.985 -15.326 1.00 92.12 105 GLU A CA 1
ATOM 812 C C . GLU A 1 105 ? -7.535 1.129 -14.061 1.00 92.12 105 GLU A C 1
ATOM 814 O O . GLU A 1 105 ? -6.453 0.575 -13.854 1.00 92.12 105 GLU A O 1
ATOM 819 N N . LEU A 1 106 ? -8.580 0.933 -13.247 1.00 92.75 106 LEU A N 1
ATOM 820 C CA . LEU A 1 106 ? -8.538 -0.031 -12.138 1.00 92.75 106 LEU A CA 1
ATOM 821 C C . LEU A 1 106 ? -8.313 -1.467 -12.636 1.00 92.75 106 LEU A C 1
ATOM 823 O O . LEU A 1 106 ? -7.534 -2.203 -12.025 1.00 92.75 106 LEU A O 1
ATOM 827 N N . ASP A 1 107 ? -8.929 -1.850 -13.755 1.00 95.06 107 ASP A N 1
ATOM 828 C CA . ASP A 1 107 ? -8.743 -3.172 -14.367 1.00 95.06 107 ASP A CA 1
ATOM 829 C C . ASP A 1 107 ? -7.303 -3.385 -14.859 1.00 95.06 107 ASP A C 1
ATOM 831 O O . ASP A 1 107 ? -6.751 -4.490 -14.758 1.00 95.06 107 ASP A O 1
ATOM 835 N N . VAL A 1 108 ? -6.649 -2.317 -15.327 1.00 93.12 108 VAL A N 1
ATOM 836 C CA . VAL A 1 108 ? -5.219 -2.340 -15.666 1.00 93.12 108 VAL A CA 1
ATOM 837 C C . VAL A 1 108 ? -4.373 -2.598 -14.416 1.00 93.12 108 VAL A C 1
ATOM 839 O O . VAL A 1 108 ? -3.531 -3.495 -14.433 1.00 93.12 108 VAL A O 1
ATOM 842 N N . PHE A 1 109 ? -4.621 -1.892 -13.306 1.00 92.75 109 PHE A N 1
ATOM 843 C CA . PHE A 1 109 ? -3.907 -2.141 -12.044 1.00 92.75 109 PHE A CA 1
ATOM 844 C C . PHE A 1 109 ? -4.106 -3.562 -11.520 1.00 92.75 109 PHE A C 1
ATOM 846 O O . PHE A 1 109 ? -3.149 -4.193 -11.070 1.00 92.75 109 PHE A O 1
ATOM 853 N N . PHE A 1 110 ? -5.332 -4.078 -11.602 1.00 94.25 110 PHE A N 1
ATOM 854 C CA . PHE A 1 110 ? -5.636 -5.455 -11.230 1.00 94.25 110 PHE A CA 1
ATOM 855 C C . PHE A 1 110 ? -4.823 -6.455 -12.066 1.00 94.25 110 PHE A C 1
ATOM 857 O O . PHE A 1 110 ? -4.202 -7.371 -11.520 1.00 94.25 110 PHE A O 1
ATOM 864 N N . SER A 1 111 ? -4.778 -6.248 -13.383 1.00 95.75 111 SER A N 1
ATOM 865 C CA . SER A 1 111 ? -4.036 -7.105 -14.314 1.00 95.75 111 SER A CA 1
ATOM 866 C C . SER A 1 111 ? -2.522 -7.049 -14.080 1.00 95.75 111 SER A C 1
ATOM 868 O O . SER A 1 111 ? -1.849 -8.081 -14.147 1.00 95.75 111 SER A O 1
ATOM 870 N N . HIS A 1 112 ? -1.983 -5.870 -13.756 1.00 94.44 112 HIS A N 1
ATOM 871 C CA . HIS A 1 112 ? -0.578 -5.713 -13.377 1.00 94.44 112 HIS A CA 1
ATOM 872 C C . HIS A 1 112 ? -0.256 -6.468 -12.087 1.00 94.44 112 HIS A C 1
ATOM 874 O O . HIS A 1 112 ? 0.630 -7.313 -12.102 1.00 94.44 112 HIS A O 1
ATOM 880 N N . GLY A 1 113 ? -1.040 -6.285 -11.019 1.00 95.62 113 GLY A N 1
ATOM 881 C CA . GLY A 1 113 ? -0.812 -6.998 -9.758 1.00 95.62 113 GLY A CA 1
ATOM 882 C C . GLY A 1 113 ? -0.886 -8.524 -9.905 1.00 95.62 113 GLY A C 1
ATOM 883 O O . GLY A 1 113 ? -0.108 -9.248 -9.283 1.00 95.62 113 GLY A O 1
ATOM 884 N N . TYR A 1 114 ? -1.779 -9.026 -10.768 1.00 96.31 114 TYR A N 1
ATOM 885 C CA . TYR A 1 114 ? -1.804 -10.445 -11.132 1.00 96.31 114 TYR A CA 1
ATOM 886 C C . TYR A 1 114 ? -0.504 -10.883 -11.817 1.00 96.31 114 TYR A C 1
ATOM 888 O O . TYR A 1 114 ? 0.057 -11.922 -11.470 1.00 96.31 114 TYR A O 1
ATOM 896 N N . THR A 1 115 ? -0.029 -10.094 -12.781 1.00 95.88 115 THR A N 1
ATOM 897 C CA . THR A 1 115 ? 1.188 -10.386 -13.547 1.00 95.88 115 THR A CA 1
ATOM 898 C C . THR A 1 115 ? 2.425 -10.371 -12.652 1.00 95.88 115 THR A C 1
ATOM 900 O O . THR A 1 115 ? 3.201 -11.324 -12.699 1.00 95.88 115 THR A O 1
ATOM 903 N N . ASP A 1 116 ? 2.563 -9.369 -11.782 1.00 96.19 116 ASP A N 1
ATOM 904 C CA . ASP A 1 116 ? 3.673 -9.241 -10.830 1.00 96.19 116 ASP A CA 1
ATOM 905 C C . ASP A 1 116 ? 3.718 -10.447 -9.878 1.00 96.19 116 ASP A C 1
ATOM 907 O O . ASP A 1 116 ? 4.761 -11.076 -9.679 1.00 96.19 116 ASP A O 1
ATOM 911 N N . ALA A 1 117 ? 2.560 -10.843 -9.336 1.00 96.62 117 ALA A N 1
ATOM 912 C CA . ALA A 1 117 ? 2.466 -12.010 -8.466 1.00 96.62 117 ALA A CA 1
ATOM 913 C C . ALA A 1 117 ? 2.764 -1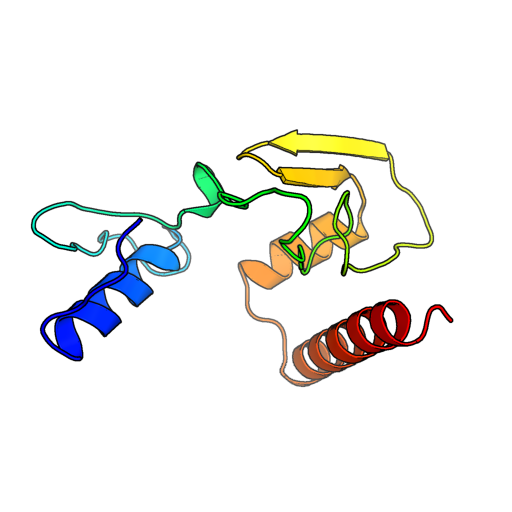3.319 -9.213 1.00 96.62 117 ALA A C 1
ATOM 915 O O . ALA A 1 117 ? 3.463 -14.192 -8.694 1.00 96.62 117 ALA A O 1
ATOM 916 N N . HIS A 1 118 ? 2.259 -13.466 -10.440 1.00 96.12 118 HIS A N 1
ATOM 917 C CA . HIS A 1 118 ? 2.532 -14.631 -11.277 1.00 96.12 118 HIS A CA 1
ATOM 918 C C . HIS A 1 118 ? 4.026 -14.750 -11.602 1.00 96.12 118 HIS A C 1
ATOM 920 O O . HIS A 1 118 ? 4.594 -15.842 -11.505 1.00 96.12 118 HIS A O 1
ATOM 926 N N . LYS A 1 119 ? 4.675 -13.633 -11.945 1.00 95.06 119 LYS A N 1
ATOM 927 C CA . LYS A 1 119 ? 6.113 -13.558 -12.209 1.00 95.06 119 LYS A CA 1
ATOM 928 C C . LYS A 1 119 ? 6.917 -14.046 -11.007 1.00 95.06 119 LYS A C 1
ATOM 930 O O . LYS A 1 119 ? 7.718 -14.967 -11.144 1.00 95.06 119 LYS A O 1
ATOM 935 N N . TYR A 1 120 ? 6.618 -13.524 -9.817 1.00 95.19 120 TYR A N 1
ATOM 936 C CA . TYR A 1 120 ? 7.281 -13.935 -8.579 1.00 95.19 120 TYR A CA 1
ATOM 937 C C . TYR A 1 120 ? 7.137 -15.437 -8.292 1.00 95.19 120 TYR A C 1
ATOM 939 O O . TYR A 1 120 ? 8.106 -16.107 -7.945 1.00 95.19 120 TYR A O 1
ATOM 947 N N . ILE A 1 121 ? 5.932 -15.990 -8.471 1.00 95.38 121 ILE A N 1
ATOM 948 C CA . ILE A 1 121 ? 5.657 -17.411 -8.205 1.00 95.38 121 ILE A CA 1
ATOM 949 C C . ILE A 1 121 ? 6.362 -18.329 -9.215 1.00 95.38 121 ILE A C 1
ATOM 951 O O . ILE A 1 121 ? 6.788 -19.427 -8.854 1.00 95.38 121 ILE A O 1
ATOM 955 N N . THR A 1 122 ? 6.460 -17.912 -10.479 1.00 95.94 122 THR A N 1
ATOM 956 C CA . THR A 1 122 ? 7.008 -18.743 -11.566 1.00 95.94 122 THR A CA 1
ATOM 957 C C . THR A 1 122 ? 8.505 -18.548 -11.805 1.00 95.94 122 THR A C 1
ATOM 959 O O . THR A 1 122 ? 9.129 -19.425 -12.402 1.00 95.94 122 THR A O 1
ATOM 962 N N . GLY A 1 123 ? 9.090 -17.449 -11.319 1.00 86.56 123 GLY A N 1
ATOM 963 C CA . GLY A 1 123 ? 10.494 -17.089 -11.541 1.00 86.56 123 GLY A CA 1
ATOM 964 C C . GLY A 1 123 ? 10.815 -16.707 -12.990 1.00 86.56 123 GLY A C 1
ATOM 965 O O . GLY A 1 123 ? 11.964 -16.861 -13.406 1.00 86.56 123 GLY A O 1
ATOM 966 N N . ALA A 1 124 ? 9.797 -16.298 -13.757 1.00 63.34 124 ALA A N 1
ATOM 967 C CA . ALA A 1 124 ? 9.887 -15.941 -15.174 1.00 63.34 124 ALA A CA 1
ATOM 968 C C . ALA A 1 124 ? 10.266 -14.471 -15.408 1.00 63.34 124 ALA A C 1
ATOM 970 O O . ALA A 1 124 ? 10.047 -13.640 -14.500 1.00 63.34 124 ALA A O 1
#

pLDDT: mean 91.98, std 5.8, range [62.31, 97.06]

Organism: Cherax quadricarinatus (NCBI:txid27406)

Foldseek 3Di:
DDDDDPDPVLVVLVVCLQAADDPQNHPDFGDHPRDGHHHLQQAAPPVDDDPPDAFDDQAAFPGLFYDDDDDDFPQWDDDNNGIGTRGPVRVVVVVCSRPPDDPVVVVVSVVRSVVSVVCSVVVD

Sequence (124 aa):
VVSEYKTRDELLQAMLCCCFLPGVSGFSLPTFQGRRYLDGGMSNNMPLKGPNTLSINAFAGEFDICPEDDIQSYGPTTAFNQTLEMSNENLRRFYLALVPPEPDELDVFFSHGYTDAHKYITGA